Protein AF-A0A151NM24-F1 (afdb_monomer_lite)

Structure (mmCIF, N/CA/C/O backbone):
data_AF-A0A151NM24-F1
#
_entry.id   AF-A0A151NM24-F1
#
loop_
_atom_site.group_PDB
_atom_site.id
_atom_site.type_symbol
_atom_site.label_atom_id
_atom_site.label_alt_id
_atom_site.label_comp_id
_atom_site.label_asym_id
_atom_site.label_entity_id
_atom_site.label_seq_id
_atom_site.pdbx_PDB_ins_code
_atom_site.Cartn_x
_atom_site.Cartn_y
_atom_site.Cartn_z
_atom_site.occupancy
_atom_site.B_iso_or_equiv
_atom_site.auth_seq_id
_atom_site.auth_comp_id
_atom_site.auth_asym_id
_atom_site.auth_atom_id
_atom_site.pdbx_PDB_model_num
ATOM 1 N N . MET A 1 1 ? -7.979 15.545 -16.096 1.00 46.69 1 MET A N 1
ATOM 2 C CA . MET A 1 1 ? -6.769 14.778 -15.738 1.00 46.69 1 MET A CA 1
ATOM 3 C C . MET A 1 1 ? -7.158 13.874 -14.587 1.00 46.69 1 MET A C 1
ATOM 5 O O . MET A 1 1 ? -7.443 14.392 -13.516 1.00 46.69 1 MET A O 1
ATOM 9 N N . CYS A 1 2 ? -7.325 12.577 -14.830 1.00 45.50 2 CYS A N 1
ATOM 10 C CA . CYS A 1 2 ? -7.763 11.641 -13.799 1.00 45.50 2 CYS A CA 1
ATOM 11 C C . CYS A 1 2 ? -6.680 11.548 -12.719 1.00 45.50 2 CYS A C 1
ATOM 13 O O . CYS A 1 2 ? -5.549 11.167 -13.010 1.00 45.50 2 CYS A O 1
ATOM 15 N N . SER A 1 3 ? -7.014 11.956 -11.497 1.00 62.22 3 SER A N 1
ATOM 16 C CA . SER A 1 3 ? -6.146 11.912 -10.319 1.00 62.22 3 SER A CA 1
ATOM 17 C C . SER A 1 3 ? -5.968 10.463 -9.864 1.00 62.22 3 SER A C 1
ATOM 19 O O . SER A 1 3 ? -6.566 10.037 -8.882 1.00 62.22 3 SER A O 1
ATOM 21 N N . ASN A 1 4 ? -5.220 9.668 -10.630 1.00 80.94 4 ASN A N 1
ATOM 22 C CA . ASN A 1 4 ? -4.984 8.273 -10.294 1.00 80.94 4 ASN A CA 1
ATOM 23 C C . ASN A 1 4 ? -4.027 8.200 -9.089 1.00 80.94 4 ASN A C 1
ATOM 25 O O . ASN A 1 4 ? -2.919 8.738 -9.123 1.00 80.94 4 ASN A O 1
ATOM 29 N N . VAL A 1 5 ? -4.462 7.543 -8.014 1.00 89.56 5 VAL A N 1
ATOM 30 C CA . VAL A 1 5 ? -3.677 7.387 -6.781 1.00 89.56 5 VAL A CA 1
ATOM 31 C C . VAL A 1 5 ? -2.339 6.678 -7.038 1.00 89.56 5 VAL A C 1
ATOM 33 O O . VAL A 1 5 ? -1.317 7.052 -6.460 1.00 89.56 5 VAL A O 1
ATOM 36 N N . VAL A 1 6 ? -2.314 5.727 -7.976 1.00 90.25 6 VAL A N 1
ATOM 37 C CA . VAL A 1 6 ? -1.102 5.021 -8.412 1.00 90.25 6 VAL A CA 1
ATOM 38 C C . VAL A 1 6 ? -0.163 5.959 -9.167 1.00 90.25 6 VAL A C 1
ATOM 40 O O . VAL A 1 6 ? 1.052 5.889 -8.980 1.00 90.25 6 VAL A O 1
ATOM 43 N N . TYR A 1 7 ? -0.700 6.895 -9.956 1.00 92.00 7 TYR A N 1
ATOM 44 C CA . TYR A 1 7 ? 0.107 7.910 -10.638 1.00 92.00 7 TYR A CA 1
ATOM 45 C C . TYR A 1 7 ? 0.829 8.822 -9.638 1.00 92.00 7 TYR A C 1
ATOM 47 O O . TYR A 1 7 ? 2.037 9.023 -9.763 1.00 92.00 7 TYR A O 1
ATOM 55 N N . GLU A 1 8 ? 0.138 9.333 -8.615 1.00 91.56 8 GLU A N 1
ATOM 56 C CA . GLU A 1 8 ? 0.779 10.171 -7.589 1.00 91.56 8 GLU A CA 1
ATOM 57 C C . GLU A 1 8 ? 1.809 9.384 -6.765 1.00 91.56 8 GLU A C 1
ATOM 59 O O . GLU A 1 8 ? 2.888 9.898 -6.454 1.00 91.56 8 GLU A O 1
ATOM 64 N N . TRP A 1 9 ? 1.537 8.110 -6.475 1.00 92.50 9 TRP A N 1
ATOM 65 C CA . TRP A 1 9 ? 2.498 7.229 -5.815 1.00 92.50 9 TRP A CA 1
ATOM 66 C C . TRP A 1 9 ? 3.764 7.018 -6.659 1.00 92.50 9 TRP A C 1
ATOM 68 O O . TRP A 1 9 ? 4.880 7.216 -6.172 1.00 92.50 9 TRP A O 1
ATOM 78 N N . LEU A 1 10 ? 3.619 6.704 -7.948 1.00 91.81 10 LEU A N 1
ATOM 79 C CA . LEU A 1 10 ? 4.747 6.563 -8.871 1.00 91.81 10 LEU A CA 1
ATOM 80 C C . LEU A 1 10 ? 5.489 7.886 -9.087 1.00 91.81 10 LEU A C 1
ATOM 82 O O . LEU A 1 10 ? 6.718 7.899 -9.176 1.00 91.81 10 LEU A O 1
ATOM 86 N N . ARG A 1 11 ? 4.779 9.016 -9.097 1.00 91.56 11 ARG A N 1
ATOM 87 C CA . ARG A 1 11 ? 5.370 10.355 -9.164 1.00 91.56 11 ARG A CA 1
ATOM 88 C C . ARG A 1 11 ? 6.234 10.656 -7.941 1.00 91.56 11 ARG A C 1
ATOM 90 O O . ARG A 1 11 ? 7.347 11.154 -8.110 1.00 91.56 11 ARG A O 1
ATOM 97 N N . ALA A 1 12 ? 5.793 10.290 -6.736 1.00 91.38 12 ALA A N 1
ATOM 98 C CA . ALA A 1 12 ? 6.605 10.393 -5.519 1.00 91.38 12 ALA A CA 1
ATOM 99 C C . ALA A 1 12 ? 7.875 9.523 -5.594 1.00 91.38 12 ALA A C 1
ATOM 101 O O . ALA A 1 12 ? 8.924 9.881 -5.056 1.00 91.38 12 ALA A O 1
ATOM 102 N N . LEU A 1 13 ? 7.810 8.408 -6.326 1.00 90.81 13 LEU A N 1
ATOM 103 C CA . LEU A 1 13 ? 8.955 7.547 -6.619 1.00 90.81 13 LEU A CA 1
ATOM 104 C C . LEU A 1 13 ? 9.808 8.027 -7.795 1.00 90.81 13 LEU A C 1
ATOM 106 O O . LEU A 1 13 ? 10.822 7.387 -8.071 1.00 90.81 13 LEU A O 1
ATOM 110 N N . GLN A 1 14 ? 9.463 9.154 -8.428 1.00 91.81 14 GLN A N 1
ATOM 111 C CA . GLN A 1 14 ? 10.078 9.688 -9.652 1.00 91.81 14 GLN A CA 1
ATOM 112 C C . GLN A 1 14 ? 10.023 8.706 -10.833 1.00 91.81 14 GLN A C 1
ATOM 114 O O . GLN A 1 14 ? 10.923 8.678 -11.670 1.00 91.81 14 GLN A O 1
ATOM 119 N N . LEU A 1 15 ? 8.975 7.885 -10.877 1.00 92.00 15 LEU A N 1
ATOM 120 C CA . LEU A 1 15 ? 8.731 6.867 -11.893 1.00 92.00 15 LEU A CA 1
ATOM 121 C C . LEU A 1 15 ? 7.342 7.006 -12.567 1.00 92.00 15 LEU A C 1
ATOM 123 O O . LEU A 1 15 ? 6.703 5.984 -12.826 1.00 92.00 15 LEU A O 1
ATOM 127 N N . PRO A 1 16 ? 6.834 8.227 -12.859 1.00 91.31 16 PRO A N 1
ATOM 128 C CA . PRO A 1 16 ? 5.484 8.410 -13.404 1.00 91.31 16 PRO A CA 1
ATOM 129 C C . PRO A 1 16 ? 5.310 7.805 -14.802 1.00 91.31 16 PRO A C 1
ATOM 131 O O . PRO A 1 16 ? 4.188 7.516 -15.201 1.00 91.31 16 PRO A O 1
ATOM 134 N N . GLN A 1 17 ? 6.403 7.575 -15.537 1.00 91.81 17 GLN A N 1
ATOM 135 C CA . GLN A 1 17 ? 6.371 6.995 -16.880 1.00 91.81 17 GLN A CA 1
ATOM 136 C C . GLN A 1 17 ? 5.820 5.567 -16.919 1.00 91.81 17 GLN A C 1
ATOM 138 O O . GLN A 1 17 ? 5.394 5.117 -17.972 1.00 91.81 17 GLN A O 1
ATOM 143 N N . TYR A 1 18 ? 5.832 4.854 -15.790 1.00 91.56 18 TYR A N 1
ATOM 144 C CA . TYR A 1 18 ? 5.277 3.504 -15.715 1.00 91.56 18 TYR A CA 1
ATOM 145 C C . TYR A 1 18 ? 3.794 3.500 -15.334 1.00 91.56 18 TYR A C 1
ATOM 147 O O . TYR A 1 18 ? 3.180 2.444 -15.352 1.00 91.56 18 TYR A O 1
ATOM 155 N N . ALA A 1 19 ? 3.199 4.646 -14.989 1.00 90.50 19 ALA A N 1
ATOM 156 C CA . ALA A 1 19 ? 1.842 4.690 -14.449 1.00 90.50 19 ALA A CA 1
ATOM 157 C C . ALA A 1 19 ? 0.785 4.146 -15.412 1.00 90.50 19 ALA A C 1
ATOM 159 O O . ALA A 1 19 ? -0.101 3.420 -14.978 1.00 90.50 19 ALA A O 1
ATOM 160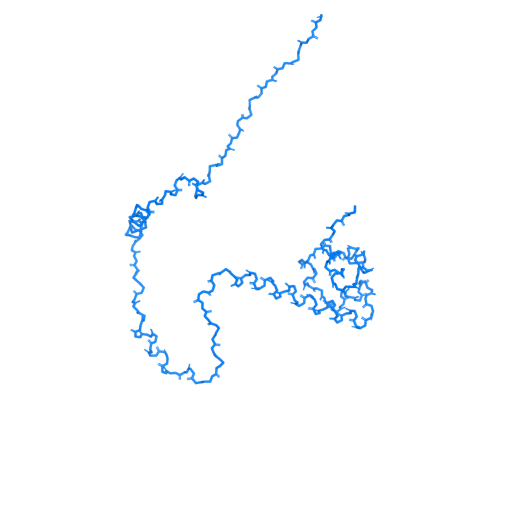 N N . GLU A 1 20 ? 0.905 4.448 -16.703 1.00 91.25 20 GLU A N 1
ATOM 161 C CA . GLU A 1 20 ? 0.004 3.920 -17.730 1.00 91.25 20 GLU A CA 1
ATOM 162 C C . GLU A 1 20 ? 0.128 2.394 -17.826 1.00 91.25 20 GLU A C 1
ATOM 164 O O . GLU A 1 20 ? -0.856 1.688 -17.649 1.00 91.25 20 GLU A O 1
ATOM 169 N N . SER A 1 21 ? 1.358 1.874 -17.916 1.00 92.38 21 SER A N 1
ATOM 170 C CA . SER A 1 21 ? 1.614 0.429 -17.936 1.00 92.38 21 SER A CA 1
ATOM 171 C C . SER A 1 21 ? 1.122 -0.284 -16.674 1.00 92.38 21 SER A C 1
ATOM 173 O O . SER A 1 21 ? 0.671 -1.421 -16.756 1.00 92.38 21 SER A O 1
ATOM 175 N N . PHE A 1 22 ? 1.193 0.353 -15.502 1.00 92.12 22 PHE A N 1
ATOM 176 C CA . PHE A 1 22 ? 0.631 -0.205 -14.269 1.00 92.12 22 PHE A CA 1
ATOM 177 C C . PHE A 1 22 ? -0.890 -0.352 -14.377 1.00 92.12 22 PHE A C 1
ATOM 179 O O . PHE A 1 22 ? -1.414 -1.429 -14.106 1.00 92.12 22 PHE A O 1
ATOM 186 N N . VAL A 1 23 ? -1.585 0.696 -14.822 1.00 91.25 23 VAL A N 1
ATOM 187 C CA . VAL A 1 23 ? -3.048 0.693 -14.970 1.00 91.25 23 VAL A CA 1
ATOM 188 C C . VAL A 1 23 ? -3.496 -0.291 -16.051 1.00 91.25 23 VAL A C 1
ATOM 190 O O . VAL A 1 23 ? -4.434 -1.050 -15.820 1.00 91.25 23 VAL A O 1
ATOM 193 N N . ASP A 1 24 ? -2.786 -0.359 -17.178 1.00 90.56 24 ASP A N 1
ATOM 194 C CA . ASP A 1 24 ? -3.074 -1.296 -18.273 1.00 90.56 24 ASP A CA 1
ATOM 195 C C . ASP A 1 24 ? -2.942 -2.765 -17.841 1.00 90.56 24 ASP A C 1
ATOM 197 O O . ASP A 1 24 ? -3.666 -3.632 -18.328 1.00 90.56 24 ASP A O 1
ATOM 201 N N . ASN A 1 25 ? -2.039 -3.048 -16.895 1.00 89.12 25 ASN A N 1
ATOM 202 C CA . ASN A 1 25 ? -1.861 -4.373 -16.296 1.00 89.12 25 ASN A CA 1
ATOM 203 C C . ASN A 1 25 ? -2.788 -4.625 -15.087 1.00 89.12 25 ASN A C 1
ATOM 205 O O . ASN A 1 25 ? -2.665 -5.659 -14.433 1.00 89.12 25 ASN A O 1
ATOM 209 N N . GLY A 1 26 ? -3.713 -3.707 -14.777 1.00 88.69 26 GLY A N 1
ATOM 210 C CA . GLY A 1 26 ? -4.684 -3.852 -13.685 1.00 88.69 26 GLY A CA 1
ATOM 211 C C . GLY A 1 26 ? -4.162 -3.480 -12.293 1.00 88.69 26 GLY A C 1
ATOM 212 O O . GLY A 1 26 ? -4.773 -3.846 -11.293 1.00 88.69 26 GLY A O 1
ATOM 213 N N . TYR A 1 27 ? -3.040 -2.759 -12.206 1.00 91.25 27 TYR A N 1
ATOM 214 C CA . TYR A 1 27 ? -2.519 -2.169 -10.968 1.00 91.25 27 TYR A CA 1
ATOM 215 C C . TYR A 1 27 ? -2.969 -0.707 -10.846 1.00 91.25 27 TYR A C 1
ATOM 217 O O . TYR A 1 27 ? -2.151 0.212 -10.864 1.00 91.25 27 TYR A O 1
ATOM 225 N N . ASP A 1 28 ? -4.278 -0.482 -10.755 1.00 91.19 28 ASP A N 1
ATOM 226 C CA . ASP A 1 28 ? -4.913 0.842 -10.701 1.00 91.19 28 ASP A CA 1
ATOM 227 C C . ASP A 1 28 ? -5.241 1.333 -9.277 1.00 91.19 28 ASP A C 1
ATOM 229 O O . ASP A 1 28 ? -5.599 2.500 -9.101 1.00 91.19 28 ASP A O 1
ATOM 233 N N . ASP A 1 29 ? -5.038 0.492 -8.258 1.00 90.88 29 ASP A N 1
ATOM 234 C CA . ASP A 1 29 ? -5.214 0.820 -6.840 1.00 90.88 29 ASP A CA 1
ATOM 235 C C . ASP A 1 29 ? -4.013 0.392 -5.966 1.00 90.88 29 ASP A C 1
ATOM 237 O O . ASP A 1 29 ? -3.279 -0.558 -6.273 1.00 90.88 29 ASP A O 1
ATOM 241 N N . LEU A 1 30 ? -3.802 1.094 -4.842 1.00 89.69 30 LEU A N 1
ATOM 242 C CA . LEU A 1 30 ? -2.679 0.832 -3.937 1.00 89.69 30 LEU A CA 1
ATOM 243 C C . LEU A 1 30 ? -2.784 -0.520 -3.215 1.00 89.69 30 LEU A C 1
ATOM 245 O O . LEU A 1 30 ? -1.742 -1.094 -2.896 1.00 89.69 30 LEU A O 1
ATOM 249 N N . GLU A 1 31 ? -3.984 -1.063 -2.993 1.00 88.50 31 GLU A N 1
ATOM 250 C CA . GLU A 1 31 ? -4.172 -2.396 -2.408 1.00 88.50 31 GLU A CA 1
ATOM 251 C C . GLU A 1 31 ? -3.626 -3.495 -3.321 1.00 88.50 31 GLU A C 1
ATOM 253 O O . GLU A 1 31 ? -2.940 -4.412 -2.860 1.00 88.50 31 GLU A O 1
ATOM 258 N N . VAL A 1 32 ? -3.854 -3.373 -4.631 1.00 89.31 32 VAL A N 1
ATOM 259 C CA . VAL A 1 32 ? -3.304 -4.301 -5.631 1.00 89.31 32 VAL A CA 1
ATOM 260 C C . VAL A 1 32 ? -1.791 -4.097 -5.752 1.00 89.31 32 VAL A C 1
ATOM 262 O O . VAL A 1 32 ? -1.025 -5.064 -5.781 1.00 89.31 32 VAL A O 1
ATOM 265 N N . CYS A 1 33 ? -1.322 -2.843 -5.694 1.00 89.19 33 CYS A N 1
ATOM 266 C CA . CYS A 1 33 ? 0.108 -2.521 -5.714 1.00 89.19 33 CYS A CA 1
ATOM 267 C C . CYS A 1 33 ? 0.893 -3.137 -4.540 1.00 89.19 33 CYS A C 1
ATOM 269 O O . CYS A 1 33 ? 2.084 -3.430 -4.683 1.00 89.19 33 CYS A O 1
ATOM 271 N N . LYS A 1 34 ? 0.256 -3.385 -3.384 1.00 89.19 34 LYS A N 1
ATOM 272 C CA . LYS A 1 34 ? 0.903 -4.049 -2.234 1.00 89.19 34 LYS A CA 1
ATOM 273 C C . LYS A 1 34 ? 1.374 -5.474 -2.549 1.00 89.19 34 LYS A C 1
ATOM 275 O O . LYS A 1 34 ? 2.282 -5.968 -1.874 1.00 89.19 34 LYS A O 1
ATOM 280 N N . GLN A 1 35 ? 0.768 -6.130 -3.539 1.00 87.75 35 GLN A N 1
ATOM 281 C CA . GLN A 1 35 ? 1.036 -7.526 -3.892 1.00 87.75 35 GLN A CA 1
ATOM 282 C C . GLN A 1 35 ? 2.127 -7.680 -4.962 1.00 87.75 35 GLN A C 1
ATOM 284 O O . GLN A 1 35 ? 2.536 -8.803 -5.241 1.00 87.75 35 GLN A O 1
ATOM 289 N N . ILE A 1 36 ? 2.657 -6.569 -5.491 1.00 89.31 36 ILE A N 1
ATOM 290 C CA . ILE A 1 36 ? 3.617 -6.566 -6.602 1.00 89.31 36 ILE A CA 1
ATOM 291 C C . ILE A 1 36 ? 4.889 -7.368 -6.279 1.00 89.31 36 ILE A C 1
ATOM 293 O O . ILE A 1 36 ? 5.717 -7.029 -5.415 1.00 89.31 36 ILE A O 1
ATOM 297 N N . GLY A 1 37 ? 5.051 -8.442 -7.040 1.00 88.38 37 GLY A N 1
ATOM 298 C CA . GLY A 1 37 ? 6.184 -9.344 -7.096 1.00 88.38 37 GLY A CA 1
ATOM 299 C C . GLY A 1 37 ? 7.281 -8.898 -8.060 1.00 88.38 37 GLY A C 1
ATOM 300 O O . GLY A 1 37 ? 7.206 -7.874 -8.730 1.00 88.38 37 GLY A O 1
ATOM 301 N N . GLU A 1 38 ? 8.339 -9.703 -8.138 1.00 87.31 38 GLU A N 1
ATOM 302 C CA . GLU A 1 38 ? 9.273 -9.614 -9.261 1.00 87.31 38 GLU A CA 1
ATOM 303 C C . GLU A 1 38 ? 8.642 -9.968 -10.616 1.00 87.31 38 GLU A C 1
ATOM 305 O O . GLU A 1 38 ? 8.877 -9.179 -11.531 1.00 87.31 38 GLU A O 1
ATOM 310 N N . PRO A 1 39 ? 7.832 -11.043 -10.765 1.00 89.06 39 PRO A N 1
ATOM 311 C CA . PRO A 1 39 ? 7.229 -11.377 -12.061 1.00 89.06 39 PRO A CA 1
ATOM 312 C C . PRO A 1 39 ? 6.266 -10.296 -12.569 1.00 89.06 39 PRO A C 1
ATOM 314 O O . PRO A 1 39 ? 6.192 -10.053 -13.767 1.00 89.06 39 PRO A O 1
ATOM 317 N N . ASP A 1 40 ? 5.594 -9.585 -11.665 1.00 91.75 40 ASP A N 1
ATOM 318 C CA . ASP A 1 40 ? 4.675 -8.500 -12.022 1.00 91.75 40 ASP A CA 1
ATOM 319 C C . ASP A 1 40 ? 5.420 -7.303 -12.624 1.00 91.75 40 ASP A C 1
ATOM 321 O O . ASP A 1 40 ? 4.985 -6.705 -13.603 1.00 91.75 40 ASP A O 1
ATOM 325 N N . LEU A 1 41 ? 6.601 -6.980 -12.085 1.00 91.38 41 LEU A N 1
ATOM 326 C CA . LEU A 1 41 ? 7.460 -5.936 -12.646 1.00 91.38 41 LEU A CA 1
ATOM 327 C C . LEU A 1 41 ? 7.986 -6.309 -14.036 1.00 91.38 41 LEU A C 1
ATOM 329 O O . LEU A 1 41 ? 8.209 -5.410 -14.845 1.00 91.38 41 LEU A O 1
ATOM 333 N N . ASP A 1 42 ? 8.168 -7.602 -14.313 1.00 90.56 42 ASP A N 1
ATOM 334 C CA . ASP A 1 42 ? 8.499 -8.083 -15.656 1.00 90.56 42 ASP A CA 1
ATO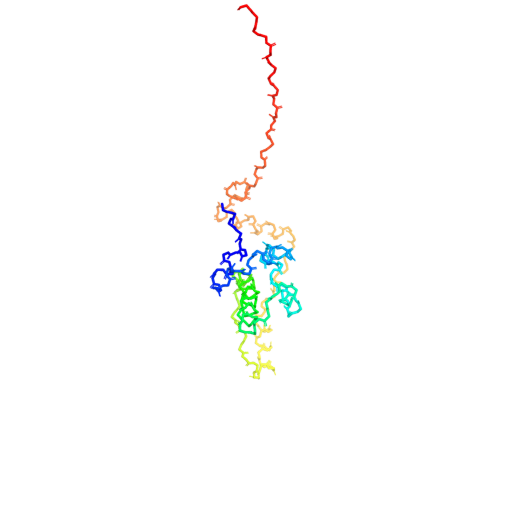M 335 C C . ASP A 1 42 ? 7.306 -7.943 -16.608 1.00 90.56 42 ASP A C 1
ATOM 337 O O . ASP A 1 42 ? 7.484 -7.447 -17.719 1.00 90.56 42 ASP A O 1
ATOM 341 N N . ALA A 1 43 ? 6.094 -8.287 -16.160 1.00 89.69 43 ALA A N 1
ATOM 342 C CA . ALA A 1 43 ? 4.868 -8.142 -16.948 1.00 89.69 43 ALA A CA 1
ATOM 343 C C . ALA A 1 43 ? 4.564 -6.676 -17.309 1.00 89.69 43 ALA A C 1
ATOM 345 O O . ALA A 1 43 ? 4.219 -6.373 -18.448 1.00 89.69 43 ALA A O 1
ATOM 346 N N . ILE A 1 44 ? 4.783 -5.752 -16.369 1.00 90.62 44 ILE A N 1
ATOM 347 C CA . ILE A 1 44 ? 4.615 -4.306 -16.584 1.00 90.62 44 ILE A CA 1
ATOM 348 C C . ILE A 1 44 ? 5.727 -3.724 -17.486 1.00 90.62 44 ILE A C 1
ATOM 350 O O . ILE A 1 44 ? 5.586 -2.630 -18.031 1.00 90.62 44 ILE A O 1
ATOM 354 N N . GLY A 1 45 ? 6.849 -4.431 -17.660 1.00 90.00 45 GLY A N 1
ATOM 355 C CA . GLY A 1 45 ? 7.978 -3.977 -18.479 1.00 90.00 45 GLY A CA 1
ATOM 356 C C . GLY A 1 45 ? 9.020 -3.138 -17.726 1.00 90.00 45 GLY A C 1
ATOM 357 O O . GLY A 1 45 ? 9.817 -2.416 -18.332 1.00 90.00 45 GLY A O 1
ATOM 358 N N . VAL A 1 46 ? 9.079 -3.232 -16.395 1.00 90.75 46 VAL A N 1
ATOM 359 C CA . VAL A 1 46 ? 10.108 -2.580 -15.569 1.00 90.75 46 VAL A CA 1
ATOM 360 C C . VAL A 1 46 ? 11.383 -3.434 -15.537 1.00 90.75 46 VAL A C 1
ATOM 362 O O . VAL A 1 46 ? 11.742 -4.038 -14.527 1.00 90.75 46 VAL A O 1
ATOM 365 N N . ALA A 1 47 ? 12.123 -3.453 -16.646 1.00 87.44 47 ALA A N 1
ATOM 366 C CA . ALA A 1 47 ? 13.347 -4.254 -16.769 1.00 87.44 47 ALA A CA 1
ATOM 367 C C . ALA A 1 47 ? 14.531 -3.719 -15.935 1.00 87.44 47 ALA A C 1
ATOM 369 O O . ALA A 1 47 ? 15.428 -4.471 -15.559 1.00 87.44 47 ALA A O 1
ATOM 370 N N . LEU A 1 48 ? 14.551 -2.416 -15.624 1.00 91.50 48 LEU A N 1
ATOM 371 C CA . LEU A 1 48 ? 15.690 -1.764 -14.971 1.00 91.50 48 LEU A CA 1
ATOM 372 C C . LEU A 1 48 ? 15.811 -2.166 -13.484 1.00 91.50 48 LEU A C 1
ATOM 374 O O . LEU A 1 48 ? 14.967 -1.762 -12.674 1.00 91.50 48 LEU A O 1
ATOM 378 N N . PRO A 1 49 ? 16.902 -2.844 -13.059 1.00 90.38 49 PRO A N 1
ATOM 379 C CA . PRO A 1 49 ? 17.108 -3.242 -11.663 1.00 90.38 49 PRO A CA 1
ATOM 380 C C . PRO A 1 49 ? 16.985 -2.112 -10.622 1.00 90.38 49 PRO A C 1
ATOM 382 O O . PRO A 1 49 ? 16.389 -2.344 -9.565 1.00 90.38 49 PRO A O 1
ATOM 385 N N . PRO A 1 50 ? 17.504 -0.883 -10.850 1.00 92.44 50 PRO A N 1
ATOM 386 C CA . PRO A 1 50 ? 17.330 0.200 -9.882 1.00 92.44 50 PRO A CA 1
ATOM 387 C C . PRO A 1 50 ? 15.866 0.640 -9.731 1.00 92.44 50 PRO A C 1
ATOM 389 O O . PRO A 1 50 ? 15.457 0.981 -8.621 1.00 92.44 50 PRO A O 1
ATOM 392 N N . HIS A 1 51 ? 15.063 0.591 -10.800 1.00 93.56 51 HIS A N 1
ATOM 393 C CA . HIS A 1 51 ? 13.636 0.923 -10.737 1.00 93.56 51 HIS A CA 1
ATOM 394 C C . HIS A 1 51 ? 12.865 -0.153 -9.973 1.00 93.56 51 HIS A C 1
ATOM 396 O O . HIS A 1 51 ? 12.114 0.175 -9.055 1.00 93.56 51 HIS A O 1
ATOM 402 N N . ARG A 1 52 ? 13.150 -1.434 -10.249 1.00 92.94 52 ARG A N 1
ATOM 403 C CA . ARG A 1 52 ? 12.564 -2.566 -9.513 1.00 92.94 52 ARG A CA 1
ATOM 404 C C . ARG A 1 52 ? 12.816 -2.455 -8.013 1.00 92.94 52 ARG A C 1
ATOM 406 O O . ARG A 1 52 ? 11.887 -2.579 -7.220 1.00 92.94 52 ARG A O 1
ATOM 413 N N . ARG A 1 53 ? 14.053 -2.137 -7.609 1.00 92.12 53 ARG A N 1
ATOM 414 C CA . ARG A 1 53 ? 14.399 -1.927 -6.192 1.00 92.12 53 ARG A CA 1
ATOM 415 C C . ARG A 1 53 ? 13.626 -0.767 -5.563 1.00 92.12 53 ARG A C 1
ATOM 417 O O . ARG A 1 53 ? 13.142 -0.923 -4.444 1.00 92.12 53 ARG A O 1
ATOM 424 N N . ARG A 1 54 ? 13.487 0.370 -6.258 1.00 93.25 54 ARG A N 1
ATOM 425 C CA . ARG A 1 54 ? 12.715 1.528 -5.761 1.00 93.25 54 ARG A CA 1
ATOM 426 C C . ARG A 1 54 ? 11.249 1.173 -5.547 1.00 93.25 54 ARG A C 1
ATOM 428 O O . ARG A 1 54 ? 10.728 1.431 -4.466 1.00 93.25 54 ARG A O 1
ATOM 435 N N . ILE A 1 55 ? 10.618 0.538 -6.533 1.00 93.31 55 ILE A N 1
ATOM 436 C CA . ILE A 1 55 ? 9.208 0.142 -6.452 1.00 93.31 55 ILE A CA 1
ATOM 437 C C . ILE A 1 55 ? 9.011 -0.875 -5.325 1.00 93.31 55 ILE A C 1
ATOM 439 O O . ILE A 1 55 ? 8.169 -0.672 -4.461 1.00 93.31 55 ILE A O 1
ATOM 443 N N . ARG A 1 56 ? 9.851 -1.912 -5.230 1.00 91.38 56 ARG A N 1
ATOM 444 C CA . ARG A 1 56 ? 9.761 -2.925 -4.159 1.00 91.38 56 ARG A CA 1
ATOM 445 C C . ARG A 1 56 ? 9.963 -2.331 -2.764 1.00 91.38 56 ARG A C 1
ATOM 447 O O . ARG A 1 56 ? 9.266 -2.714 -1.826 1.00 91.38 56 ARG A O 1
ATOM 454 N N . ALA A 1 57 ? 10.892 -1.386 -2.615 1.00 91.50 57 ALA A N 1
ATOM 455 C CA . ALA A 1 57 ? 11.077 -0.667 -1.357 1.00 91.50 57 ALA A CA 1
ATOM 456 C C . ALA A 1 57 ? 9.845 0.182 -1.004 1.00 91.50 57 ALA A C 1
ATOM 458 O O . ALA A 1 57 ? 9.439 0.222 0.155 1.00 91.50 57 ALA A O 1
ATOM 459 N N . ALA A 1 58 ? 9.224 0.823 -1.993 1.00 92.06 58 ALA A N 1
ATOM 460 C CA . ALA A 1 58 ? 8.003 1.595 -1.803 1.00 92.06 58 ALA A CA 1
ATOM 461 C C . ALA A 1 58 ? 6.795 0.720 -1.444 1.00 92.06 58 ALA A C 1
ATOM 463 O O . ALA A 1 58 ? 6.059 1.052 -0.522 1.00 92.06 58 ALA A O 1
ATOM 464 N N . VAL A 1 59 ? 6.635 -0.427 -2.106 1.00 92.00 59 VAL A N 1
ATOM 465 C CA . VAL A 1 59 ? 5.604 -1.432 -1.805 1.00 92.00 59 VAL A CA 1
ATOM 466 C C . VAL A 1 59 ? 5.753 -1.950 -0.373 1.00 92.00 59 VAL A C 1
ATOM 468 O O . VAL A 1 59 ? 4.767 -2.068 0.351 1.00 92.00 59 VAL A O 1
ATOM 471 N N . ARG A 1 60 ? 6.988 -2.192 0.091 1.00 89.88 60 ARG A N 1
ATOM 472 C CA . ARG A 1 60 ? 7.245 -2.555 1.494 1.00 89.88 60 ARG A CA 1
ATOM 473 C C . ARG A 1 60 ? 6.766 -1.465 2.460 1.00 89.88 60 ARG A C 1
ATOM 475 O O . ARG A 1 60 ? 6.080 -1.783 3.424 1.00 89.88 60 ARG A O 1
ATOM 482 N N . ARG A 1 61 ? 7.056 -0.195 2.161 1.00 88.38 61 ARG A N 1
ATOM 483 C CA . ARG A 1 61 ? 6.594 0.945 2.971 1.00 88.38 61 ARG A CA 1
ATOM 484 C C . ARG A 1 61 ? 5.072 1.075 2.988 1.00 88.38 61 ARG A C 1
ATOM 486 O O . ARG A 1 61 ? 4.523 1.352 4.044 1.00 88.38 61 ARG A O 1
ATOM 493 N N . LEU A 1 62 ? 4.391 0.839 1.863 1.00 88.31 62 LEU A N 1
ATOM 494 C CA . LEU A 1 62 ? 2.922 0.837 1.815 1.00 88.31 62 LEU A CA 1
ATOM 495 C C . LEU A 1 62 ? 2.328 -0.210 2.770 1.00 88.31 62 LEU A C 1
ATOM 497 O O . LEU A 1 62 ? 1.359 0.072 3.468 1.00 88.31 62 LEU A O 1
ATOM 501 N N . ARG A 1 63 ? 2.937 -1.399 2.853 1.00 85.75 63 ARG A N 1
ATOM 502 C CA . ARG A 1 63 ? 2.514 -2.457 3.787 1.00 85.75 63 ARG A CA 1
ATOM 503 C C . ARG A 1 63 ? 2.760 -2.079 5.252 1.00 85.75 63 ARG A C 1
ATOM 505 O O . ARG A 1 63 ? 1.941 -2.385 6.110 1.00 85.75 63 ARG A O 1
ATOM 512 N N . GLU A 1 64 ? 3.877 -1.414 5.538 1.00 81.00 64 GLU A N 1
ATOM 513 C CA . GLU A 1 64 ? 4.221 -0.937 6.885 1.00 81.00 64 GLU A CA 1
ATOM 514 C C . GLU A 1 64 ? 3.318 0.218 7.343 1.00 81.00 64 GLU A C 1
ATOM 516 O O . GLU A 1 64 ? 2.939 0.274 8.509 1.00 81.00 64 GLU A O 1
ATOM 521 N N . GLN A 1 65 ? 2.942 1.125 6.437 1.00 72.69 65 GLN A N 1
ATOM 522 C CA . GLN A 1 65 ? 2.036 2.239 6.732 1.00 72.69 65 GLN A CA 1
ATOM 523 C C . GLN A 1 65 ? 0.635 1.758 7.104 1.00 72.69 65 GLN A C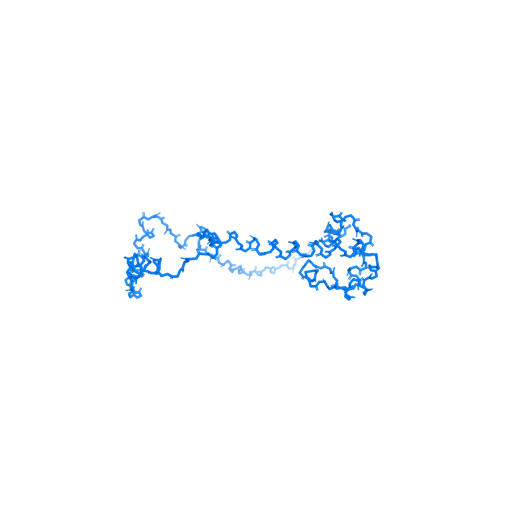 1
ATOM 525 O O . GLN A 1 65 ? 0.042 2.299 8.031 1.00 72.69 65 GLN A O 1
ATOM 530 N N . ASP A 1 66 ? 0.141 0.715 6.442 1.00 65.56 66 ASP A N 1
ATOM 531 C CA . ASP A 1 66 ? -1.150 0.103 6.758 1.00 65.56 66 ASP A CA 1
ATOM 532 C C . ASP A 1 66 ? -1.135 -0.553 8.155 1.00 65.56 66 ASP A C 1
ATOM 534 O O . ASP A 1 66 ? -2.021 -0.342 8.983 1.00 65.56 66 ASP A O 1
ATOM 538 N N . ALA A 1 67 ? -0.037 -1.241 8.490 1.00 59.16 67 ALA A N 1
ATOM 539 C CA . ALA A 1 67 ? 0.183 -1.794 9.827 1.00 59.16 67 ALA A CA 1
ATOM 540 C C . ALA A 1 67 ? 0.366 -0.705 10.905 1.00 59.16 67 ALA A C 1
ATOM 542 O O . ALA A 1 67 ? -0.103 -0.857 12.032 1.00 59.16 67 ALA A O 1
ATOM 543 N N . SER A 1 68 ? 1.017 0.413 10.573 1.00 56.72 68 SER A N 1
ATOM 544 C CA . SER A 1 68 ? 1.204 1.545 11.486 1.00 56.72 68 SER A CA 1
ATOM 545 C C . SER A 1 68 ? -0.083 2.346 11.693 1.00 56.72 68 SER A C 1
ATOM 547 O O . SER A 1 68 ? -0.301 2.852 12.791 1.00 56.72 68 SER A O 1
ATOM 549 N N . ALA A 1 69 ? -0.943 2.449 10.677 1.00 54.50 69 ALA A N 1
ATOM 550 C CA . ALA A 1 69 ? -2.270 3.047 10.800 1.00 54.50 69 ALA A CA 1
ATOM 551 C C . ALA A 1 69 ? -3.182 2.177 11.681 1.00 54.50 69 ALA A C 1
ATOM 553 O O . ALA A 1 69 ? -3.900 2.708 12.527 1.00 54.50 69 ALA A O 1
ATOM 554 N N . ALA A 1 70 ? -3.067 0.847 11.579 1.00 52.06 70 ALA A N 1
ATOM 555 C CA . ALA A 1 70 ? -3.684 -0.083 12.525 1.00 52.06 70 ALA A CA 1
ATOM 556 C C . ALA A 1 70 ? -3.075 0.016 13.943 1.00 52.06 70 ALA A C 1
ATOM 558 O O . ALA A 1 70 ? -3.785 -0.148 14.932 1.00 52.06 70 ALA A O 1
ATOM 559 N N . GLY A 1 71 ? -1.784 0.351 14.062 1.00 47.00 71 GLY A N 1
ATOM 560 C CA . GLY A 1 71 ? -1.073 0.522 15.338 1.00 47.00 71 GLY A CA 1
ATOM 561 C C . GLY A 1 71 ? -1.445 1.777 16.142 1.00 47.00 71 GLY A C 1
ATOM 562 O O . GLY A 1 71 ? -1.193 1.825 17.348 1.00 47.00 71 GLY A O 1
ATOM 563 N N . LEU A 1 72 ? -2.086 2.774 15.516 1.00 54.81 72 LEU A N 1
ATOM 564 C CA . LEU A 1 72 ? -2.643 3.947 16.208 1.00 54.81 72 LEU A CA 1
ATOM 565 C C . LEU A 1 72 ? -4.024 3.673 16.825 1.00 54.81 72 LEU A C 1
ATOM 567 O O . LEU A 1 72 ? -4.532 4.497 17.590 1.00 54.81 72 LEU A O 1
ATOM 571 N N . TYR A 1 73 ? -4.616 2.504 16.559 1.00 48.25 73 TYR A N 1
ATOM 572 C CA . TYR A 1 73 ? -5.828 2.049 17.229 1.00 48.25 73 TYR A CA 1
ATOM 573 C C . TYR A 1 73 ? -5.474 1.455 18.606 1.00 48.25 73 TYR A C 1
ATOM 575 O O . TYR A 1 73 ? -5.469 0.250 18.817 1.00 48.25 73 TYR A O 1
ATOM 583 N N . PHE A 1 74 ? -5.164 2.340 19.559 1.00 48.59 74 PHE A N 1
ATOM 584 C CA . PHE A 1 74 ? -5.169 2.059 21.002 1.00 48.59 74 PHE A CA 1
ATOM 585 C C . PHE A 1 74 ? -4.227 0.930 21.481 1.00 48.59 74 PHE A C 1
ATOM 587 O O . PHE A 1 74 ? -4.644 0.033 22.210 1.00 48.59 74 PHE A O 1
ATOM 594 N N . THR A 1 75 ? -2.932 0.974 21.161 1.00 54.28 75 THR A N 1
ATOM 595 C CA . THR A 1 75 ? -1.970 0.092 21.851 1.00 54.28 75 THR A CA 1
ATOM 596 C C . THR A 1 75 ? -1.464 0.783 23.122 1.00 54.28 75 THR A C 1
ATOM 598 O O . THR A 1 75 ? -0.443 1.464 23.107 1.00 54.28 75 THR A O 1
ATOM 601 N N . LEU A 1 76 ? -2.180 0.619 24.244 1.00 50.28 76 LEU A N 1
ATOM 602 C CA . LEU A 1 76 ? -1.678 0.914 25.601 1.00 50.28 76 LEU A CA 1
ATOM 603 C C . LEU A 1 76 ? -0.582 -0.083 26.046 1.00 50.28 76 LEU A C 1
ATOM 605 O O . LEU A 1 76 ? -0.525 -0.452 27.216 1.00 50.28 76 LEU A O 1
ATOM 609 N N . GLU A 1 77 ? 0.282 -0.553 25.146 1.00 52.47 77 GLU A N 1
ATOM 610 C CA . GLU A 1 77 ? 1.290 -1.555 25.493 1.00 52.47 77 GLU A CA 1
ATOM 611 C C . GLU A 1 77 ? 2.643 -1.217 24.850 1.00 52.47 77 GLU A C 1
ATOM 613 O O . GLU A 1 77 ? 2.758 -1.222 23.621 1.00 52.47 77 GLU A O 1
ATOM 618 N N . PRO A 1 78 ? 3.662 -0.851 25.657 1.00 52.31 78 PRO A N 1
ATOM 619 C CA . PRO A 1 78 ? 4.999 -0.572 25.152 1.00 52.31 78 PRO A CA 1
ATOM 620 C C . PRO A 1 78 ? 5.631 -1.852 24.576 1.00 52.31 78 PRO A C 1
ATOM 622 O O . PRO A 1 78 ? 5.377 -2.943 25.089 1.00 52.31 78 PRO A O 1
ATOM 625 N N . PRO A 1 79 ? 6.464 -1.741 23.524 1.00 55.66 79 PRO A N 1
ATOM 626 C CA . PRO A 1 79 ? 7.053 -2.901 22.864 1.00 55.66 79 PRO A CA 1
ATOM 627 C C . PRO A 1 79 ? 7.892 -3.726 23.855 1.00 55.66 79 PRO A C 1
ATOM 629 O O . PRO A 1 79 ? 8.637 -3.141 24.651 1.00 55.66 79 PRO A O 1
ATOM 632 N N . PRO A 1 80 ? 7.796 -5.069 23.824 1.00 51.09 80 PRO A N 1
ATOM 633 C CA . PRO A 1 80 ? 8.498 -5.911 24.779 1.00 51.09 80 PRO A CA 1
ATOM 634 C C . PRO A 1 80 ? 10.019 -5.760 24.604 1.00 51.09 80 PRO A C 1
ATOM 636 O O . PRO A 1 80 ? 10.510 -5.769 23.469 1.00 51.09 80 PRO A O 1
ATOM 639 N N . PRO A 1 81 ? 10.786 -5.621 25.702 1.00 50.22 81 PRO A N 1
ATOM 640 C CA . PRO A 1 81 ? 12.238 -5.552 25.631 1.00 50.22 81 PRO A CA 1
ATOM 641 C C . PRO A 1 81 ? 12.823 -6.858 25.063 1.00 50.22 81 PRO A C 1
ATOM 643 O O . PRO A 1 81 ? 12.248 -7.934 25.264 1.00 50.22 81 PRO A O 1
ATOM 646 N N . PRO A 1 82 ? 13.963 -6.782 24.350 1.00 48.59 82 PRO A N 1
ATOM 647 C CA . PRO A 1 82 ? 14.565 -7.930 23.686 1.00 48.59 82 PRO A CA 1
ATOM 648 C C . PRO A 1 82 ? 14.888 -9.039 24.692 1.00 48.59 82 PRO A C 1
ATOM 650 O O . PRO A 1 82 ? 15.486 -8.813 25.743 1.00 48.59 82 PRO A O 1
ATOM 653 N N . ALA A 1 83 ? 14.445 -10.244 24.343 1.00 54.97 83 ALA A N 1
ATOM 654 C CA . ALA A 1 83 ? 14.409 -11.427 25.183 1.00 54.97 83 ALA A CA 1
ATOM 655 C C . ALA A 1 83 ? 15.793 -11.861 25.684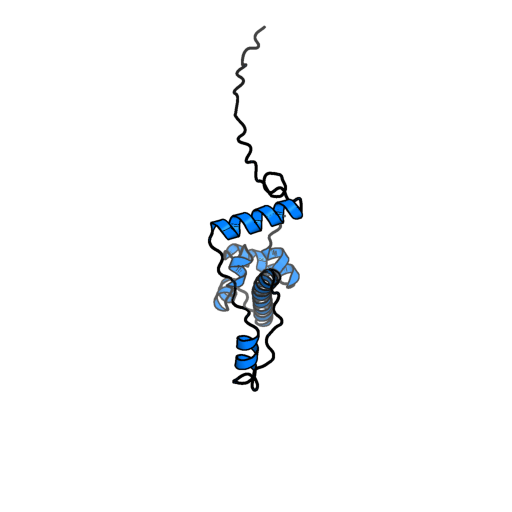 1.00 54.97 83 ALA A C 1
ATOM 657 O O . ALA A 1 83 ? 16.477 -12.624 25.010 1.00 54.97 83 ALA A O 1
ATOM 658 N N . GLN A 1 84 ? 16.173 -11.450 26.895 1.00 48.19 84 GLN A N 1
ATOM 659 C CA . GLN A 1 84 ? 17.180 -12.150 27.694 1.00 48.19 84 GLN A CA 1
ATOM 660 C C . GLN A 1 84 ? 16.737 -12.162 29.169 1.00 48.19 84 GLN A C 1
ATOM 662 O O . GLN A 1 84 ? 16.759 -11.142 29.848 1.00 48.19 84 GLN A O 1
ATOM 667 N N . LEU A 1 85 ? 16.330 -13.351 29.641 1.00 49.56 85 LEU A N 1
ATOM 668 C CA . LEU A 1 85 ? 16.036 -13.728 31.040 1.00 49.56 85 LEU A CA 1
ATOM 669 C C . LEU A 1 85 ? 14.658 -13.358 31.642 1.00 49.56 85 LEU A C 1
ATOM 671 O O . LEU A 1 85 ? 14.520 -13.274 32.861 1.00 49.56 85 LEU A O 1
ATOM 675 N N . TYR A 1 86 ? 13.601 -13.248 30.829 1.00 49.72 86 TYR A N 1
ATOM 676 C CA . TYR A 1 86 ? 12.206 -13.149 31.312 1.00 49.72 86 TYR A CA 1
ATOM 677 C C . TYR A 1 86 ? 11.549 -14.529 31.470 1.00 49.72 86 TYR A C 1
ATOM 679 O O . TYR A 1 86 ? 10.490 -14.804 30.926 1.00 49.72 86 TYR A O 1
ATOM 687 N N . THR A 1 87 ? 12.177 -15.472 32.154 1.00 55.75 87 THR A N 1
ATOM 688 C CA . THR A 1 87 ? 11.552 -16.790 32.356 1.00 55.75 87 THR A CA 1
ATOM 689 C C . THR A 1 87 ? 11.801 -17.229 33.781 1.00 55.75 87 THR A C 1
ATOM 691 O O . THR A 1 87 ? 12.659 -18.064 34.024 1.00 55.75 87 THR A O 1
ATOM 694 N N . SER A 1 88 ? 11.145 -16.562 34.733 1.00 52.66 88 SER A N 1
ATOM 695 C CA . SER A 1 88 ? 10.681 -17.153 36.001 1.00 52.66 88 SER A CA 1
ATOM 696 C C . SER A 1 88 ? 10.148 -16.047 36.925 1.00 52.66 88 SER A C 1
ATOM 698 O O . SER A 1 88 ? 8.955 -15.991 37.200 1.00 52.66 88 SER A O 1
ATOM 700 N N . ARG A 1 89 ? 10.978 -15.052 37.277 1.00 54.66 89 ARG A N 1
ATOM 701 C CA . ARG A 1 89 ? 10.626 -14.031 38.292 1.00 54.66 89 ARG A CA 1
ATOM 702 C C . ARG A 1 89 ? 9.488 -13.083 37.930 1.00 54.66 89 ARG A C 1
ATOM 704 O O . ARG A 1 89 ? 8.848 -12.526 38.814 1.00 54.66 89 ARG A O 1
ATOM 711 N N . LEU A 1 90 ? 9.248 -12.855 36.645 1.00 52.03 90 LEU A N 1
ATOM 712 C CA . LEU A 1 90 ? 8.176 -11.958 36.231 1.00 52.03 90 LEU A CA 1
ATOM 713 C C . LEU A 1 90 ? 6.818 -12.652 36.112 1.00 52.03 90 LEU A C 1
ATOM 715 O O . LEU A 1 90 ? 5.803 -11.988 36.287 1.00 52.03 90 LEU A O 1
ATOM 719 N N . VAL A 1 91 ? 6.776 -13.973 35.920 1.00 53.19 91 VAL A N 1
ATOM 720 C CA . VAL A 1 91 ? 5.513 -14.727 35.984 1.00 53.19 91 VAL A CA 1
ATOM 721 C C . VAL A 1 91 ? 4.954 -14.678 37.411 1.00 53.19 91 VAL A C 1
ATOM 723 O O . VAL A 1 91 ? 3.781 -14.362 37.591 1.00 53.19 91 VAL A O 1
ATOM 726 N N . GLU A 1 92 ? 5.820 -14.831 38.421 1.00 53.06 92 GLU A N 1
ATOM 727 C CA . GLU A 1 92 ? 5.443 -14.716 39.840 1.00 53.06 92 GLU A CA 1
ATOM 728 C C . GLU A 1 92 ? 4.878 -13.328 40.192 1.00 53.06 92 GLU A C 1
ATOM 730 O O . GLU A 1 92 ? 3.927 -13.207 40.964 1.00 53.06 92 GLU A O 1
ATOM 735 N N . HIS A 1 93 ? 5.422 -12.261 39.596 1.00 49.50 93 HIS A N 1
ATOM 736 C CA . HIS A 1 93 ? 5.000 -10.894 39.909 1.00 49.50 93 HIS A CA 1
ATOM 737 C C . HIS A 1 93 ? 3.685 -10.486 39.221 1.00 49.50 93 HIS A C 1
ATOM 739 O O . HIS A 1 93 ? 2.938 -9.665 39.762 1.00 49.50 93 HIS A O 1
ATOM 745 N N . TYR A 1 94 ? 3.381 -11.060 38.050 1.00 45.84 94 TYR A N 1
ATOM 746 C CA . TYR A 1 94 ? 2.119 -10.826 37.339 1.00 45.84 94 TYR A CA 1
ATOM 747 C C . TYR A 1 94 ? 0.948 -11.568 37.982 1.00 45.84 94 TYR A C 1
ATOM 749 O O . TYR A 1 94 ? -0.139 -11.003 38.110 1.00 45.84 94 TYR A O 1
ATOM 757 N N . GLU A 1 95 ? 1.168 -12.798 38.442 1.00 50.38 95 GLU A N 1
ATOM 758 C CA . GLU A 1 95 ? 0.128 -13.575 39.118 1.00 50.38 95 GLU A CA 1
ATOM 759 C C . GLU A 1 95 ? -0.249 -12.959 40.479 1.00 50.38 95 GLU A C 1
ATOM 761 O O . GLU A 1 95 ? -1.419 -12.959 40.858 1.00 50.38 95 GLU A O 1
ATOM 766 N N . ALA A 1 96 ? 0.699 -12.295 41.153 1.00 50.12 96 ALA A N 1
ATOM 767 C CA . ALA A 1 96 ? 0.447 -11.566 42.398 1.00 50.12 96 ALA A CA 1
ATOM 768 C C . ALA A 1 96 ? -0.333 -10.242 42.221 1.00 50.12 96 ALA A C 1
ATOM 770 O O . ALA A 1 96 ? -0.983 -9.780 43.161 1.00 50.12 96 ALA A O 1
ATOM 771 N N . GLN A 1 97 ? -0.285 -9.613 41.037 1.00 48.66 97 GLN A N 1
ATOM 772 C CA . GLN A 1 97 ? -0.976 -8.341 40.750 1.00 48.66 97 GLN A CA 1
ATOM 773 C C . GLN A 1 97 ? -2.236 -8.487 39.893 1.00 48.66 97 GLN A C 1
ATOM 775 O O . GLN A 1 97 ? -2.986 -7.516 39.736 1.00 48.66 97 GLN A O 1
ATOM 780 N N . ALA A 1 98 ? -2.524 -9.689 39.393 1.00 51.50 98 ALA A N 1
ATOM 781 C CA . ALA A 1 98 ? -3.800 -10.014 38.784 1.00 51.50 98 ALA A CA 1
ATOM 782 C C . ALA A 1 98 ? -4.891 -10.046 39.865 1.00 51.50 98 ALA A C 1
ATOM 784 O O . ALA A 1 98 ? -5.373 -11.098 40.281 1.00 51.50 98 ALA A O 1
ATOM 785 N N . ARG A 1 99 ? -5.326 -8.857 40.311 1.00 58.75 99 ARG A N 1
ATOM 786 C CA . ARG A 1 99 ? -6.631 -8.714 40.957 1.00 58.75 99 ARG A CA 1
ATOM 787 C C . ARG A 1 99 ? -7.627 -9.437 40.053 1.00 58.75 99 ARG A C 1
ATOM 789 O O . ARG A 1 99 ? -7.680 -9.105 38.864 1.00 58.75 99 ARG A O 1
ATOM 796 N N . PRO A 1 100 ? -8.378 -10.422 40.570 1.00 57.34 100 PRO A N 1
ATOM 797 C CA . PRO A 1 100 ? -9.260 -11.219 39.739 1.00 57.34 100 PRO A CA 1
ATOM 798 C C . PRO A 1 100 ? -10.164 -10.263 38.969 1.00 57.34 100 PRO A C 1
ATOM 800 O O . PRO A 1 100 ? -10.831 -9.415 39.570 1.00 57.34 100 PRO A O 1
ATOM 803 N N . ARG A 1 101 ? -10.143 -10.352 37.631 1.00 63.47 101 ARG A N 1
ATOM 804 C CA . ARG A 1 101 ? -11.095 -9.628 36.785 1.00 63.47 101 ARG A CA 1
ATOM 805 C C . ARG A 1 101 ? -12.478 -10.023 37.277 1.00 63.47 101 ARG A C 1
ATOM 807 O O . ARG A 1 101 ? -12.903 -11.158 37.084 1.00 63.47 101 ARG A O 1
ATOM 814 N N . ALA A 1 102 ? -13.140 -9.109 37.978 1.00 73.31 102 ALA A N 1
ATOM 815 C CA . ALA A 1 102 ? -14.423 -9.399 38.582 1.00 73.31 102 ALA A CA 1
ATOM 816 C C . ALA A 1 102 ? -15.414 -9.772 37.472 1.00 73.31 102 ALA A C 1
ATOM 818 O O . ALA A 1 102 ? -15.723 -8.964 36.594 1.00 73.31 102 ALA A O 1
ATOM 819 N N . ALA A 1 103 ? -15.879 -11.019 37.495 1.00 82.94 103 ALA A N 1
ATOM 820 C CA . ALA A 1 103 ? -16.927 -11.484 36.608 1.00 82.94 103 ALA A CA 1
ATOM 821 C C . ALA A 1 103 ? -18.258 -10.917 37.112 1.00 82.94 103 ALA A C 1
ATOM 823 O O . ALA A 1 103 ? -18.744 -11.282 38.183 1.00 82.94 103 ALA A O 1
ATOM 824 N N . TYR A 1 104 ? -18.842 -9.990 36.354 1.00 84.19 104 TYR A N 1
ATOM 825 C CA . TYR A 1 104 ? -20.124 -9.391 36.705 1.00 84.19 104 TYR A CA 1
ATOM 826 C C . TYR A 1 104 ? -21.261 -10.078 35.946 1.00 84.19 104 TYR A C 1
ATOM 828 O O . TYR A 1 104 ? -21.223 -10.141 34.714 1.00 84.19 104 TYR A O 1
ATOM 836 N N . PRO A 1 105 ? -22.320 -10.533 36.641 1.00 91.00 105 PRO A N 1
ATOM 837 C CA . PRO A 1 105 ? -23.549 -10.958 35.985 1.00 91.00 105 PRO A CA 1
ATOM 838 C C . PRO A 1 105 ? -24.094 -9.850 35.073 1.00 91.00 105 PRO A C 1
ATOM 840 O O . PRO A 1 105 ? -24.022 -8.668 35.423 1.00 91.00 105 PRO A O 1
ATOM 843 N N . LYS A 1 106 ? -24.696 -10.220 33.932 1.00 87.44 106 LYS A N 1
ATOM 844 C CA . LYS A 1 106 ? -25.174 -9.276 32.896 1.00 87.44 106 LYS A CA 1
ATOM 845 C C . LYS A 1 106 ? -26.010 -8.120 33.463 1.00 87.44 106 LYS A C 1
ATOM 847 O O . LYS A 1 106 ? -25.845 -6.977 33.045 1.00 87.44 106 LYS A O 1
ATOM 852 N N . LEU A 1 107 ? -26.879 -8.403 34.437 1.00 91.62 107 LEU A N 1
ATOM 853 C CA . LEU A 1 107 ? -27.723 -7.388 35.071 1.00 91.62 107 LEU A CA 1
ATOM 854 C C . LEU A 1 107 ? -26.903 -6.380 35.887 1.00 91.62 107 LEU A C 1
ATOM 856 O O . LEU A 1 107 ? -27.091 -5.175 35.735 1.00 91.62 107 LEU A O 1
ATOM 860 N N . LYS A 1 108 ? -25.965 -6.867 36.708 1.00 87.81 108 LYS A N 1
ATOM 861 C CA . LYS A 1 108 ? -25.085 -6.019 37.522 1.00 87.81 108 LYS A CA 1
ATOM 862 C C . LYS A 1 108 ? -24.214 -5.136 36.637 1.00 87.81 108 LYS A C 1
ATOM 864 O O . LYS A 1 108 ? -24.091 -3.946 36.902 1.00 87.81 108 LYS A O 1
ATOM 869 N N . LEU A 1 109 ? -23.702 -5.691 35.541 1.00 92.06 109 LEU A N 1
ATOM 870 C CA . LEU A 1 109 ? -22.927 -4.930 34.571 1.00 92.06 109 LEU A CA 1
ATOM 871 C C . LEU A 1 109 ? -23.770 -3.833 33.901 1.00 92.06 109 LEU A C 1
ATOM 873 O O . LEU A 1 109 ? -23.323 -2.693 33.817 1.00 92.06 109 LEU A O 1
ATOM 877 N N . LYS A 1 110 ? -25.015 -4.132 33.501 1.00 89.56 110 LYS A N 1
ATOM 878 C CA . LYS A 1 110 ? -25.920 -3.137 32.900 1.00 89.56 110 LYS A CA 1
ATOM 879 C C . LYS A 1 110 ? -26.224 -1.980 33.854 1.00 89.56 110 LYS A C 1
ATOM 881 O O . LYS A 1 110 ? -26.265 -0.832 33.421 1.00 89.56 110 LYS A O 1
ATOM 886 N N . ILE A 1 111 ? -26.402 -2.276 35.142 1.00 92.88 111 ILE A N 1
ATOM 887 C CA . ILE A 1 111 ? -26.605 -1.262 36.185 1.00 92.88 111 ILE A CA 1
ATOM 888 C C . ILE A 1 111 ? -25.341 -0.417 36.354 1.00 92.88 111 ILE A C 1
ATOM 890 O O . ILE A 1 111 ? -25.417 0.802 36.280 1.00 92.88 111 ILE A O 1
ATOM 894 N N . MET A 1 112 ? -24.171 -1.049 36.486 1.00 94.81 112 MET A N 1
ATOM 895 C CA . MET A 1 112 ? -22.897 -0.338 36.634 1.00 94.81 112 MET A CA 1
ATOM 896 C C . MET A 1 112 ? -22.617 0.609 35.463 1.00 94.81 112 MET A C 1
ATOM 898 O O . MET A 1 112 ? -22.180 1.738 35.682 1.00 94.81 112 MET A O 1
ATOM 902 N N . VAL A 1 113 ? -22.890 0.162 34.234 1.00 92.88 113 VAL A N 1
ATOM 903 C CA . VAL A 1 113 ? -22.739 0.981 33.026 1.00 92.88 113 VAL A CA 1
ATOM 904 C C . VAL A 1 113 ? -23.752 2.125 33.024 1.00 92.88 113 VAL A C 1
ATOM 906 O O . VAL A 1 113 ? -23.352 3.270 32.849 1.00 92.88 113 VAL A O 1
ATOM 909 N N . ARG A 1 114 ? -25.039 1.854 33.290 1.00 92.75 114 ARG A N 1
ATOM 910 C CA . ARG A 1 114 ? -26.084 2.890 33.352 1.00 92.75 114 ARG A CA 1
ATOM 911 C C . ARG A 1 114 ? -25.763 3.963 34.390 1.00 92.75 114 ARG A C 1
ATOM 913 O O . ARG A 1 114 ? -25.836 5.146 34.086 1.00 92.75 114 ARG A O 1
ATOM 920 N N . ASP A 1 115 ? -25.395 3.559 35.600 1.00 92.06 115 ASP A N 1
ATOM 921 C CA . ASP A 1 115 ? -25.124 4.490 36.691 1.00 92.06 115 ASP A CA 1
ATOM 922 C C . ASP A 1 115 ? -23.856 5.309 36.409 1.00 92.06 115 ASP A C 1
ATOM 924 O O . ASP A 1 115 ? -23.775 6.470 36.801 1.00 92.06 115 ASP A O 1
ATOM 928 N N . LYS A 1 116 ? -22.872 4.734 35.700 1.00 92.69 116 LYS A N 1
ATOM 929 C CA . LYS A 1 116 ? -21.696 5.477 35.234 1.00 92.69 116 LYS A CA 1
ATOM 930 C C . LYS A 1 116 ? -22.061 6.508 34.167 1.00 92.69 116 LYS A C 1
ATOM 932 O O . LYS A 1 116 ? -21.677 7.658 34.312 1.00 92.69 116 LYS A O 1
ATOM 937 N N . LEU A 1 117 ? -22.870 6.133 33.177 1.00 92.62 117 LEU A N 1
ATOM 938 C CA . LEU A 1 117 ? -23.358 7.062 32.153 1.00 92.62 117 LEU A CA 1
ATOM 939 C C . LEU A 1 117 ? -24.163 8.221 32.758 1.00 92.62 117 LEU A C 1
ATOM 941 O O . LEU A 1 117 ? -23.976 9.363 32.356 1.00 92.62 117 LEU A O 1
ATOM 945 N N . LEU A 1 118 ? -25.011 7.940 33.755 1.00 90.75 118 LEU A N 1
ATOM 946 C CA . LEU A 1 118 ? -25.770 8.968 34.472 1.00 90.75 118 LEU A CA 1
ATOM 947 C C . LEU A 1 118 ? -24.863 9.925 35.251 1.00 90.75 118 LEU A C 1
ATOM 949 O O . LEU A 1 118 ? -25.075 11.132 35.190 1.00 90.75 118 LEU A O 1
ATOM 953 N N . ARG A 1 119 ? -23.853 9.403 35.962 1.00 91.81 119 ARG A N 1
ATOM 954 C CA . ARG A 1 119 ? -22.872 10.238 36.679 1.00 91.81 119 ARG A CA 1
ATOM 955 C C . ARG A 1 119 ? -22.083 11.136 35.735 1.00 91.81 119 ARG A C 1
ATOM 957 O O . ARG A 1 119 ? -21.859 12.295 36.057 1.00 91.81 119 ARG A O 1
ATOM 964 N N . ASP A 1 120 ? -21.706 10.598 34.582 1.00 91.38 120 ASP A N 1
ATOM 965 C CA . ASP A 1 120 ? -20.904 11.306 33.588 1.00 91.38 120 ASP A CA 1
ATOM 966 C C . ASP A 1 120 ? -21.776 12.217 32.688 1.00 91.38 120 ASP A C 1
ATOM 968 O O . ASP A 1 120 ? -21.253 12.917 31.825 1.00 91.38 120 ASP A O 1
ATOM 972 N N . GLY A 1 121 ? -23.106 12.227 32.873 1.00 88.31 121 GLY A N 1
ATOM 973 C CA . GLY A 1 121 ? -24.045 13.047 32.096 1.00 88.31 121 GLY A CA 1
ATOM 974 C C . GLY A 1 121 ? -24.163 12.646 30.620 1.00 88.31 121 GLY A C 1
ATOM 975 O O . GLY A 1 121 ? -24.597 13.447 29.793 1.00 88.31 121 GLY A O 1
ATOM 976 N N . ILE A 1 122 ? -23.768 11.418 30.270 1.00 84.50 122 ILE A N 1
ATOM 977 C CA . ILE A 1 122 ? -23.691 10.937 28.888 1.00 84.50 122 ILE A CA 1
ATOM 978 C C . ILE A 1 122 ? -25.022 10.299 28.483 1.00 84.50 122 ILE A C 1
ATOM 980 O O . ILE A 1 122 ? -25.396 9.230 28.969 1.00 84.50 122 ILE A O 1
ATOM 984 N N . ASP A 1 123 ? -25.715 10.930 27.533 1.00 83.88 123 ASP A N 1
ATOM 985 C CA . ASP A 1 123 ? -26.958 10.422 26.951 1.00 83.88 123 ASP A CA 1
ATOM 986 C C . ASP A 1 123 ? -26.703 9.753 25.593 1.00 83.88 123 ASP A C 1
ATOM 988 O O . ASP A 1 123 ? -26.595 10.409 24.556 1.00 83.88 123 ASP A O 1
ATOM 992 N N . LEU A 1 124 ? -26.648 8.420 25.597 1.00 81.94 124 LEU A N 1
ATOM 993 C CA . LEU A 1 124 ? -26.468 7.610 24.387 1.00 81.94 124 LEU A CA 1
ATOM 994 C C . LEU A 1 124 ? -27.691 7.624 23.454 1.00 81.94 124 LEU A C 1
ATOM 996 O O . LEU A 1 124 ? -27.603 7.144 22.329 1.00 81.94 124 LEU A O 1
ATOM 1000 N N . SER A 1 125 ? -28.838 8.155 23.893 1.00 79.31 125 SER A N 1
ATOM 1001 C CA . SER A 1 125 ? -30.035 8.265 23.049 1.00 79.31 125 SER A CA 1
ATOM 1002 C C . SER A 1 125 ? -30.001 9.474 22.106 1.00 79.31 125 SER A C 1
ATOM 1004 O O . SER A 1 125 ? -30.836 9.568 21.197 1.00 79.31 125 SER A O 1
ATOM 1006 N N . LYS A 1 126 ? -29.016 10.369 22.265 1.00 75.62 126 LYS A N 1
ATOM 1007 C CA . LYS A 1 126 ? -28.850 11.608 21.495 1.00 75.62 126 LYS A CA 1
ATOM 1008 C C . LYS A 1 126 ? -27.573 11.595 20.638 1.00 75.62 126 LYS A C 1
ATOM 1010 O O . LYS A 1 126 ? -26.627 10.866 20.941 1.00 75.62 126 LYS A O 1
ATOM 1015 N N . PRO A 1 127 ? -27.528 12.372 19.538 1.00 69.94 127 PRO A N 1
ATOM 1016 C CA . PRO A 1 127 ? -26.289 12.583 18.793 1.00 69.94 127 PRO A CA 1
ATOM 1017 C C . PRO A 1 127 ? -25.211 13.187 19.713 1.00 69.94 127 PRO A C 1
ATOM 1019 O O . PRO A 1 127 ? -25.557 13.967 20.603 1.00 69.94 127 PRO A O 1
ATOM 1022 N N . PRO A 1 128 ? -23.923 12.838 19.534 1.00 68.00 128 PRO A N 1
ATOM 1023 C CA . PRO A 1 128 ? -23.319 12.123 18.399 1.00 68.00 128 PRO A CA 1
ATOM 1024 C C . PRO A 1 128 ? -23.350 10.584 18.498 1.00 68.00 128 PRO A C 1
ATOM 1026 O O . PRO A 1 128 ? -22.824 9.912 17.618 1.00 68.00 128 PRO A O 1
ATOM 1029 N N . TYR A 1 129 ? -23.968 10.014 19.538 1.00 73.44 129 TYR A N 1
ATOM 1030 C CA . TYR A 1 129 ? -23.918 8.571 19.831 1.00 73.44 129 TYR A CA 1
ATOM 1031 C C . TYR A 1 129 ? -25.191 7.802 19.435 1.00 73.44 129 TYR A C 1
ATOM 1033 O O . TYR A 1 129 ? -25.282 6.595 19.647 1.00 73.44 129 TYR A O 1
ATOM 1041 N N . SER A 1 130 ? -26.165 8.498 18.840 1.00 74.12 130 SER A N 1
ATOM 1042 C CA . SER A 1 130 ? -27.462 7.961 18.422 1.00 74.12 130 SER A CA 1
ATOM 1043 C C . SER A 1 130 ? -27.679 8.187 16.926 1.00 74.12 130 SER A C 1
ATOM 1045 O O . SER A 1 130 ? -27.875 9.320 16.481 1.00 74.12 130 SER A O 1
ATOM 1047 N N . ASN A 1 131 ? -27.655 7.107 16.142 1.00 61.69 131 ASN A N 1
ATOM 1048 C CA . ASN A 1 131 ? -27.984 7.133 14.717 1.00 61.69 131 ASN A CA 1
ATOM 1049 C C . ASN A 1 131 ? -29.509 7.173 14.539 1.00 61.69 131 ASN A C 1
ATOM 1051 O O . ASN A 1 131 ? -30.184 6.150 14.652 1.00 61.69 131 ASN A O 1
ATOM 1055 N N . LYS A 1 132 ? -30.071 8.346 14.231 1.00 60.50 132 LYS A N 1
ATOM 1056 C CA . LYS A 1 132 ? -31.457 8.458 13.751 1.00 60.50 132 LYS A CA 1
ATOM 1057 C C . LYS A 1 132 ? -31.450 8.347 12.226 1.00 60.50 132 LYS A C 1
ATOM 1059 O O . LYS A 1 132 ? -31.224 9.337 11.538 1.00 60.50 132 LYS A O 1
ATOM 1064 N N . VAL A 1 133 ? -31.679 7.145 11.699 1.00 57.66 133 VAL A N 1
ATOM 1065 C CA . VAL A 1 133 ? -31.895 6.928 10.259 1.00 57.66 133 VAL A CA 1
ATOM 1066 C C . VAL A 1 133 ? -33.191 7.651 9.869 1.00 57.66 133 VAL A C 1
ATOM 1068 O O . VAL A 1 133 ? -34.269 7.274 10.329 1.00 57.66 133 VAL A O 1
ATOM 1071 N N . LYS A 1 134 ? -33.104 8.734 9.088 1.00 45.66 134 LYS A N 1
ATOM 1072 C CA . LYS A 1 134 ? -34.284 9.399 8.515 1.00 45.66 134 LYS A CA 1
ATOM 1073 C C . LYS A 1 134 ? -34.783 8.550 7.345 1.00 45.66 134 LYS A C 1
ATOM 1075 O O . LYS A 1 134 ? -34.136 8.519 6.307 1.00 45.66 134 LYS A O 1
ATOM 1080 N N . TYR A 1 135 ? -35.923 7.882 7.497 1.00 42.97 135 TYR A N 1
ATOM 1081 C CA . TYR A 1 135 ? -36.684 7.419 6.338 1.00 42.97 135 TYR A CA 1
ATOM 1082 C C . TYR A 1 135 ? -37.495 8.608 5.809 1.00 42.97 135 TYR A C 1
ATOM 1084 O O . TYR A 1 135 ? -38.496 9.002 6.406 1.00 42.97 135 TYR A O 1
ATOM 1092 N N . GLU A 1 136 ? -37.014 9.224 4.730 1.00 43.69 136 GLU A N 1
ATOM 1093 C CA . GLU A 1 136 ? -37.759 10.220 3.957 1.00 43.69 136 GLU A CA 1
ATOM 1094 C C . GLU A 1 136 ? -38.926 9.528 3.239 1.00 43.69 136 GLU A C 1
ATOM 1096 O O . GLU A 1 136 ? -38.747 8.684 2.365 1.00 43.69 136 GLU A O 1
ATOM 1101 N N . SER A 1 137 ? -40.145 9.858 3.665 1.00 43.47 137 SER A N 1
ATOM 1102 C CA . SER A 1 137 ? -41.389 9.420 3.039 1.00 43.47 137 SER A CA 1
ATOM 1103 C C . SER A 1 137 ? -41.617 10.248 1.773 1.00 43.47 137 SER A C 1
ATOM 1105 O O . SER A 1 137 ? -41.921 11.438 1.851 1.00 43.47 137 SER A O 1
ATOM 1107 N N . ALA A 1 138 ? -41.452 9.620 0.608 1.00 50.25 138 ALA A N 1
ATOM 1108 C CA . ALA A 1 138 ? -41.834 10.188 -0.678 1.00 50.25 138 ALA A CA 1
ATOM 1109 C C . ALA A 1 138 ? -43.358 10.394 -0.716 1.00 50.25 138 ALA A C 1
ATOM 1111 O O . ALA A 1 138 ? -44.122 9.430 -0.722 1.00 50.25 138 ALA A O 1
ATOM 1112 N N . ARG A 1 139 ? -43.802 11.655 -0.737 1.00 42.59 139 ARG A N 1
ATOM 1113 C CA . ARG A 1 139 ? -45.161 12.031 -1.142 1.00 42.59 139 ARG A CA 1
ATOM 1114 C C . ARG A 1 139 ? -45.095 12.781 -2.467 1.00 42.59 139 ARG A C 1
ATOM 1116 O O . ARG A 1 139 ? -44.803 13.969 -2.519 1.00 42.59 139 ARG A O 1
ATOM 1123 N N . GLU A 1 140 ? -45.296 11.994 -3.514 1.00 49.38 140 GLU A N 1
ATOM 1124 C CA . GLU A 1 140 ? -46.099 12.257 -4.710 1.00 49.38 140 GLU A CA 1
ATOM 1125 C C . GLU A 1 140 ? -46.818 13.620 -4.732 1.00 49.38 140 GLU A C 1
ATOM 1127 O O . GL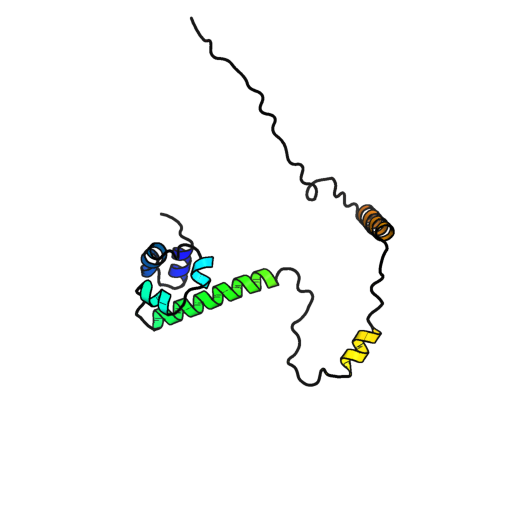U A 1 140 ? -47.694 13.892 -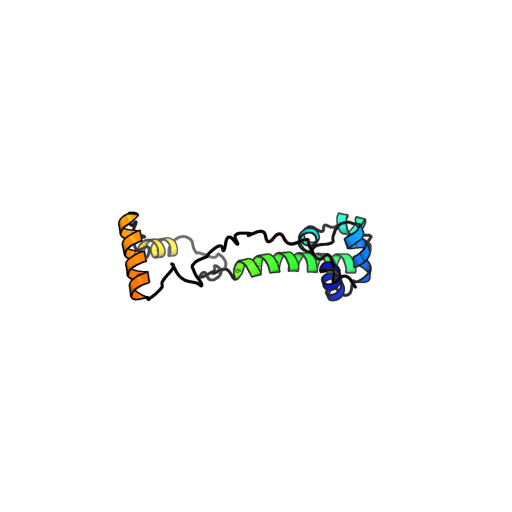3.910 1.00 49.38 140 GLU A O 1
ATOM 1132 N N . THR A 1 141 ? -46.465 14.468 -5.703 1.00 52.19 141 THR A N 1
ATOM 1133 C CA . THR A 1 141 ? -47.331 15.566 -6.152 1.00 52.19 141 THR A CA 1
ATOM 1134 C C . THR A 1 141 ? -47.445 15.513 -7.670 1.00 52.19 141 THR A C 1
ATOM 1136 O O . THR A 1 141 ? -46.549 15.905 -8.412 1.00 52.19 141 THR A O 1
ATOM 1139 N N . ASP A 1 142 ? -48.574 14.959 -8.097 1.00 46.97 142 ASP A N 1
ATOM 1140 C CA . ASP A 1 142 ? -49.181 15.127 -9.409 1.00 46.97 142 ASP A CA 1
ATOM 1141 C C . ASP A 1 142 ? -49.482 16.618 -9.653 1.00 46.97 142 ASP A C 1
ATOM 1143 O O . ASP A 1 142 ? -49.984 17.293 -8.748 1.00 46.97 142 ASP A O 1
ATOM 1147 N N . LYS A 1 143 ? -49.144 17.133 -10.844 1.00 51.09 143 LYS A N 1
ATOM 1148 C CA . LYS A 1 143 ? -49.824 18.264 -11.505 1.00 51.09 143 LYS A CA 1
ATOM 1149 C C . LYS A 1 143 ? -49.262 18.482 -12.912 1.00 51.09 143 LYS A C 1
ATOM 1151 O O . LYS A 1 143 ? -48.368 19.296 -13.133 1.00 51.09 143 LYS A O 1
ATOM 1156 N N . THR A 1 144 ? -49.851 17.799 -13.887 1.00 49.69 144 THR A N 1
ATOM 1157 C CA . THR A 1 144 ? -49.847 18.227 -15.292 1.00 49.69 144 THR A CA 1
ATOM 1158 C C . THR A 1 144 ? -51.250 18.691 -15.662 1.00 49.69 144 THR A C 1
ATOM 1160 O O . THR A 1 144 ? -52.124 17.861 -15.882 1.00 49.69 144 THR A O 1
ATOM 1163 N N . ALA A 1 145 ? -51.470 20.005 -15.723 1.00 45.31 145 ALA A N 1
ATOM 1164 C CA . ALA A 1 145 ? -52.531 20.626 -16.520 1.00 45.31 145 ALA A CA 1
ATOM 1165 C C . ALA A 1 145 ? -52.351 22.153 -16.504 1.00 45.31 145 ALA A C 1
ATOM 1167 O O . ALA A 1 145 ? -52.804 22.832 -15.586 1.00 45.31 145 ALA A O 1
ATOM 1168 N N . SER A 1 146 ? -51.698 22.698 -17.529 1.00 44.75 146 SER A N 1
ATOM 1169 C CA . SER A 1 146 ? -51.856 24.101 -17.917 1.00 44.75 146 SER A CA 1
ATOM 1170 C C . SER A 1 146 ? -52.318 24.122 -19.368 1.00 44.75 146 SER A C 1
ATOM 1172 O O . SER A 1 146 ? -51.535 23.865 -20.282 1.00 44.75 146 SER A O 1
ATOM 1174 N N . GLY A 1 147 ? -53.612 24.362 -19.551 1.00 43.41 147 GLY A N 1
ATOM 1175 C CA . GLY A 1 147 ? -54.216 24.716 -20.822 1.00 43.41 147 GLY A CA 1
ATOM 1176 C C . GLY A 1 147 ? -54.927 26.056 -20.675 1.00 43.41 147 GLY A C 1
ATOM 1177 O O . GLY A 1 147 ? -55.606 26.274 -19.669 1.00 43.41 147 GLY A O 1
ATOM 1178 N N . SER A 1 148 ? -54.821 26.848 -21.743 1.00 36.00 148 SER A N 1
ATOM 1179 C CA . SER A 1 148 ? -55.366 28.196 -22.002 1.00 36.00 148 SER A CA 1
ATOM 1180 C C . SER A 1 148 ? -54.478 29.362 -21.591 1.00 36.00 148 SER A C 1
ATOM 1182 O O . SER A 1 148 ? -54.256 29.559 -20.379 1.00 36.00 148 SER A O 1
#

Secondary structure (DSSP, 8-state):
----HHHHHHHHTT-GGGHHHHHHTT--SHHHHTT--HHHHHHTT---HHHHHHHHHHHHHHHHHHHHHHHTTT---PPPPP-SS-SSHHHHHHHHH--------HHHHHHHHHHHHHHTT--TTSTTS-------------------

Radius of gyration: 28.88 Å; chains: 1; bounding box: 73×45×64 Å

InterPro domains:
  IPR001660 Sterile alpha motif domain [PF00536] (5-63)
  IPR001660 Sterile alpha motif domain [PS50105] (6-65)
  IPR001660 Sterile alpha motif domain [SM00454] (1-65)
  IPR013761 Sterile alpha motif/pointed domain superfamily [G3DSA:1.10.150.50] (1-66)
  IPR013761 Sterile alpha motif/pointed domain superfamily [SSF47769] (3-66)
  IPR051725 SAM and SH3 domain-containing protein [PTHR12301] (3-132)

Sequence (148 aa):
MCSNVVYEWLRALQLPQYAESFVDNGYDDLEVCKQIGEPDLDAIGVALPPHRRRIRAAVRRLREQDASAAGLYFTLEPPPPPAQLYTSRLVEHYEAQARPRAAYPKLKLKIMVRDKLLRDGIDLSKPPYSNKVKYESARETDKTASGS

Organism: Alligator mississippiensis (NCBI:txid8496)

pLDDT: mean 74.25, std 19.03, range [36.0, 94.81]

Foldseek 3Di:
DPPQPQLVLCVVLVRNVLSVLCVVLVNRDLVSLLPDDPVNCVSSPVPDPVSVVSSVVSSVVSVVVVVVVVVVPDDPDDDDDPDDPPPDVVVVVVVVPPPDPDDDDPVRVVVVVVVVCVVVVHDCCDPPNNDDPDPDDDDDDDDDDDDD